Protein AF-A0AA38F6X4-F1 (afdb_monomer)

Secondary structure (DSSP, 8-state):
-GGGTS--TTS--THHHHHHHTSHHHHHHHHTHHHHHHSTT--HHHHHHSS-HHHHHHH-HHHHHHHHHHHHHHHHHHHHHHHHH--TTTT-SEEEEET-TTSHHHHHHHHH-TT-EEEEEE-HHHHTTSPP-TTEEEEES-TTT---SS-SEEE--

Mean predicted aligned error: 4.96 Å

Solvent-accessible surface area (backbone atoms only — not comparable to full-atom values): 8892 Å² total; per-residue (Å²): 120,68,74,51,49,41,63,48,99,84,64,44,28,54,37,35,45,52,50,44,66,67,30,67,71,51,53,54,18,57,75,35,47,65,50,43,74,77,37,90,89,52,49,30,52,32,70,68,66,77,43,56,67,70,60,49,30,73,71,36,66,68,56,29,50,38,47,50,47,19,53,51,31,50,50,54,59,49,47,56,51,44,69,72,75,53,66,88,62,76,85,45,50,27,40,31,28,50,72,32,56,62,30,61,63,54,52,57,50,29,74,76,40,72,79,35,42,31,35,27,28,23,44,47,79,49,39,76,70,32,68,92,49,94,75,49,46,81,45,58,47,48,77,91,80,52,71,88,79,87,50,75,41,76,47,74,132

Organism: Taxus chinensis (NCBI:txid29808)

Radius of gyration: 17.71 Å; Cα contacts (8 Å, |Δi|>4): 223; chains: 1; bounding box: 39×39×45 Å

Sequence (157 aa):
MSRLLAKDENGLSLGSMFLLNTETSHLETLQHLHEAVLEEGVVPFEKAYGQPVFQYFAQNTQMGGIFHSAMSNLSVILMKSVLKNYDGFKDVKVLVDVGGGTGLNCSMIKAVYPHISAINFDMSFVIAKAANMPGIEHHGGSMFESIPTGGDAILLK

pLDDT: mean 91.71, std 5.45, range [55.5, 98.06]

Nearest PDB structures (foldseek):
  6nej-assembly1_A  TM=9.262E-01  e=8.803E-16  Thalictrum flavum subsp. glaucum
  6neh-assembly1_B  TM=9.265E-01  e=2.248E-15  Thalictrum flavum subsp. glaucum
  6i6n-assembly1_B  TM=9.280E-01  e=2.156E-13  Papaver somniferum
  6i6l-assembly1_B  TM=9.287E-01  e=2.443E-13  Papaver somniferum
  6i5z-assembly2_C  TM=9.065E-01  e=1.392E-13  Papaver somniferum

Foldseek 3Di:
DVVQLAQDPVGAHLVLVVCLCPPPLNVQLVVCPVVCVVDPPDRSSCVRVVDDPVVVLVVDVVNVVSVVSNVVSVLVVVLVVCLVPPDVCVPWQEEEEAQCQLCVSVVSSCVSVVNHQYEYEDAPVSLVPHDDDPRYHYYHDDVVVHGDPDGPYYDDD

InterPro domains:
  IPR001077 O-methyltransferase, C-terminal domain [PF00891] (31-157)
  IPR016461 O-methyltransferase-like [PS51683] (1-157)
  IPR016461 O-methyltransferase-like [PTHR11746] (2-157)
  IPR029063 S-adenosyl-L-methionine-dependent methyltransferase superfamily [G3DSA:3.40.50.150] (6-157)
  IPR029063 S-adenosyl-L-methionine-dependent methyltransferase superfamily [SSF53335] (11-156)

Structure (mmCIF, N/CA/C/O backbone):
data_AF-A0AA38F6X4-F1
#
_entry.id   AF-A0AA38F6X4-F1
#
loop_
_atom_site.group_PDB
_atom_site.id
_atom_site.type_symbol
_atom_site.label_atom_id
_atom_site.label_alt_id
_atom_site.label_comp_id
_atom_site.label_asym_id
_atom_site.label_entity_id
_atom_site.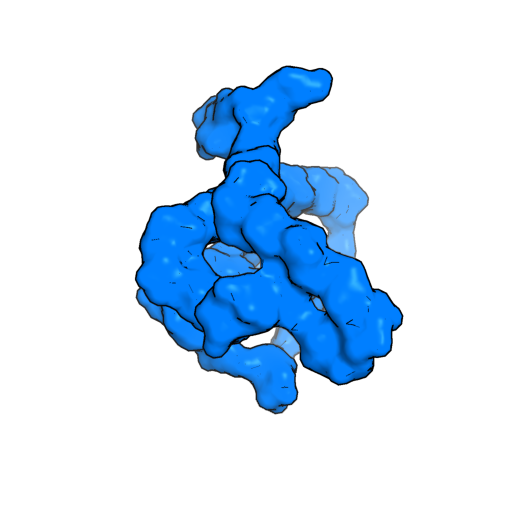label_seq_id
_atom_site.pdbx_PDB_ins_code
_atom_site.Cartn_x
_atom_site.Cartn_y
_atom_site.Cartn_z
_atom_site.occupancy
_atom_site.B_iso_or_equiv
_atom_site.auth_seq_id
_atom_site.auth_comp_id
_atom_site.auth_asym_id
_atom_site.auth_atom_id
_atom_site.pdbx_PDB_model_num
ATOM 1 N N . MET A 1 1 ? -10.675 16.667 -16.414 1.00 55.50 1 MET A N 1
ATOM 2 C CA . MET A 1 1 ? -9.480 15.797 -16.317 1.00 55.50 1 MET A CA 1
ATOM 3 C C . MET A 1 1 ? -8.299 16.485 -15.620 1.00 55.50 1 MET A C 1
ATOM 5 O O . MET A 1 1 ? -7.743 15.880 -14.718 1.00 55.50 1 MET A O 1
ATOM 9 N N . SER A 1 2 ? -7.968 17.751 -15.923 1.00 75.50 2 SER A N 1
ATOM 10 C CA . SER A 1 2 ? -6.823 18.472 -15.315 1.00 75.50 2 SER A CA 1
ATOM 11 C C . SER A 1 2 ? -6.872 18.645 -13.787 1.00 75.50 2 SER A C 1
ATOM 13 O O . SER A 1 2 ? -5.829 18.616 -13.142 1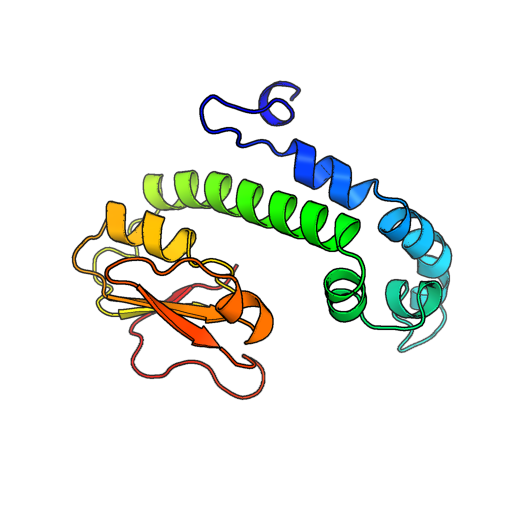.00 75.50 2 SER A O 1
ATOM 15 N N . ARG A 1 3 ? -8.064 18.765 -13.182 1.00 78.94 3 ARG A N 1
ATOM 16 C CA . ARG A 1 3 ? -8.216 18.969 -11.727 1.00 78.94 3 ARG A CA 1
ATOM 17 C C . ARG A 1 3 ? -7.637 17.831 -10.874 1.00 78.94 3 ARG A C 1
ATOM 19 O O . ARG A 1 3 ? -7.172 18.105 -9.781 1.00 78.94 3 ARG A O 1
ATOM 26 N N . LEU A 1 4 ? -7.642 16.589 -11.367 1.00 80.88 4 LEU A N 1
ATOM 27 C CA . LEU A 1 4 ? -7.091 15.435 -10.639 1.00 80.88 4 LEU A CA 1
ATOM 28 C C . LEU A 1 4 ? -5.558 15.355 -10.709 1.00 80.88 4 LEU A C 1
ATOM 30 O O . LEU A 1 4 ? -4.958 14.604 -9.948 1.00 80.88 4 LEU A O 1
ATOM 34 N N . LEU A 1 5 ? -4.935 16.097 -11.630 1.00 85.00 5 LEU A N 1
ATOM 35 C CA . LEU A 1 5 ? -3.480 16.145 -11.803 1.00 85.00 5 LEU A CA 1
ATOM 36 C C . LEU A 1 5 ? -2.841 17.286 -10.997 1.00 85.00 5 LEU A C 1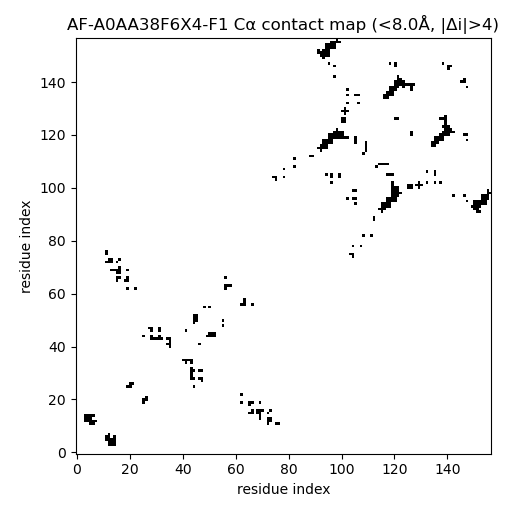
ATOM 38 O O . LEU A 1 5 ? -1.652 17.234 -10.684 1.00 85.00 5 LEU A O 1
ATOM 42 N N . ALA A 1 6 ? -3.622 18.298 -10.615 1.00 88.00 6 ALA A N 1
ATOM 43 C CA . ALA A 1 6 ? -3.194 19.325 -9.675 1.00 88.00 6 ALA A CA 1
ATOM 44 C C . ALA A 1 6 ? -3.326 18.824 -8.229 1.00 88.00 6 ALA A C 1
ATOM 46 O O . ALA A 1 6 ? -4.211 18.027 -7.925 1.00 88.00 6 ALA A O 1
ATOM 47 N N . LYS A 1 7 ? -2.447 19.301 -7.342 1.00 87.31 7 LYS A N 1
ATOM 48 C CA . LYS A 1 7 ? -2.574 19.057 -5.901 1.00 87.31 7 LYS A CA 1
ATOM 49 C C . LYS A 1 7 ? -3.825 19.750 -5.364 1.00 87.31 7 LYS A C 1
ATOM 51 O O . LYS A 1 7 ? -4.051 20.919 -5.673 1.00 87.31 7 LYS A O 1
ATOM 56 N N . ASP A 1 8 ? -4.616 19.030 -4.576 1.00 85.50 8 ASP A N 1
ATOM 57 C CA . ASP A 1 8 ? -5.709 19.614 -3.803 1.00 85.50 8 ASP A CA 1
ATOM 58 C C . ASP A 1 8 ? -5.192 20.339 -2.543 1.00 85.50 8 ASP A C 1
ATOM 60 O O . ASP A 1 8 ? -3.987 20.439 -2.303 1.00 85.50 8 ASP A O 1
ATOM 64 N N . GLU A 1 9 ? -6.115 20.850 -1.730 1.00 83.25 9 GLU A N 1
ATOM 65 C CA . GLU A 1 9 ? -5.834 21.535 -0.457 1.00 83.25 9 GLU A CA 1
ATOM 66 C C . GLU A 1 9 ? -5.090 20.671 0.577 1.00 83.25 9 GLU A C 1
ATOM 68 O O . GLU A 1 9 ? -4.449 21.206 1.476 1.00 83.25 9 GLU A O 1
ATOM 73 N N . ASN A 1 10 ? -5.124 19.345 0.421 1.00 79.44 10 ASN A N 1
ATOM 74 C CA . ASN A 1 10 ? -4.406 18.379 1.251 1.00 79.44 10 ASN A CA 1
ATOM 75 C C . ASN A 1 10 ? -3.125 17.870 0.563 1.00 79.44 10 ASN A C 1
ATOM 77 O O . ASN A 1 10 ? -2.481 16.944 1.054 1.00 79.44 10 ASN A O 1
ATOM 81 N N . GLY A 1 11 ? -2.756 18.441 -0.589 1.00 82.50 11 GLY A N 1
ATOM 82 C CA . GLY A 1 11 ? -1.594 18.036 -1.375 1.00 82.50 11 GLY A CA 1
ATOM 83 C C . GLY A 1 11 ? -1.792 16.769 -2.217 1.00 82.50 11 GLY A C 1
ATOM 84 O O . GLY A 1 11 ? -0.828 16.321 -2.845 1.00 82.50 11 GLY A O 1
ATOM 85 N N . LEU A 1 12 ? -3.002 16.198 -2.264 1.00 84.75 12 LEU A N 1
ATOM 86 C CA . LEU A 1 12 ? -3.305 14.957 -2.983 1.00 84.75 12 LEU A CA 1
ATOM 87 C C . LEU A 1 12 ? -3.458 15.218 -4.478 1.00 84.75 12 LEU A C 1
ATOM 89 O O . LEU A 1 12 ? -4.083 16.191 -4.895 1.00 84.75 12 LEU A O 1
ATOM 93 N N . SER A 1 13 ? -2.901 14.330 -5.296 1.00 87.81 13 SER A N 1
ATOM 94 C CA . SER A 1 13 ? -2.991 14.410 -6.754 1.00 87.81 13 SER A CA 1
ATOM 95 C C . SER A 1 13 ? -2.709 13.053 -7.397 1.00 87.81 13 SER A C 1
ATOM 97 O O . SER A 1 13 ? -1.841 12.316 -6.929 1.00 87.81 13 SER A O 1
ATOM 99 N N . LEU A 1 14 ? -3.376 12.752 -8.516 1.00 86.88 14 LEU A N 1
ATOM 100 C CA . LEU A 1 14 ? -3.020 11.641 -9.409 1.00 86.88 14 LEU A CA 1
ATOM 101 C C . LEU A 1 14 ? -1.801 11.957 -10.294 1.00 86.88 14 LEU A C 1
ATOM 103 O O . LEU A 1 14 ? -1.330 11.097 -11.031 1.00 86.88 14 LEU A O 1
ATOM 107 N N . GLY A 1 15 ? -1.251 13.169 -10.211 1.00 90.06 15 GLY A N 1
ATOM 108 C CA . GLY A 1 15 ? -0.021 13.558 -10.895 1.00 90.06 15 GLY A CA 1
ATOM 109 C C . GLY A 1 15 ? 1.173 12.681 -10.515 1.00 90.06 15 GLY A C 1
ATOM 110 O O . GLY A 1 15 ? 1.988 12.379 -11.377 1.00 90.06 15 GLY A O 1
ATOM 111 N N . SER A 1 16 ? 1.251 12.184 -9.275 1.00 88.56 16 SER A N 1
ATOM 112 C CA . SER A 1 16 ? 2.288 11.217 -8.882 1.00 88.56 16 SER A CA 1
ATOM 113 C C . SER A 1 16 ? 2.145 9.873 -9.604 1.00 88.56 16 SER A C 1
ATOM 115 O O . SER A 1 16 ? 3.155 9.265 -9.941 1.00 88.56 16 SER A O 1
ATOM 117 N N . MET A 1 17 ? 0.917 9.443 -9.920 1.00 90.25 17 MET A N 1
ATOM 118 C CA . MET A 1 17 ? 0.680 8.256 -10.747 1.00 90.25 17 MET A CA 1
ATOM 119 C C . MET A 1 17 ? 1.121 8.486 -12.194 1.00 90.25 17 MET A C 1
ATOM 121 O O . MET A 1 17 ? 1.709 7.598 -12.803 1.00 90.25 17 MET A O 1
ATOM 125 N N . PHE A 1 18 ? 0.874 9.678 -12.742 1.00 90.31 18 PHE A N 1
ATOM 126 C CA . PHE A 1 18 ? 1.396 10.029 -14.062 1.00 90.31 18 PHE A CA 1
ATOM 127 C C . PHE A 1 18 ? 2.927 9.966 -14.070 1.00 90.31 18 PHE A C 1
ATOM 129 O O . PHE A 1 18 ? 3.487 9.250 -14.890 1.00 90.31 18 PHE A O 1
ATOM 136 N N . LEU A 1 19 ? 3.581 10.613 -13.097 1.00 91.12 19 LEU A N 1
ATOM 137 C CA . LEU A 1 19 ? 5.039 10.586 -12.956 1.00 91.12 19 LEU A CA 1
ATOM 138 C C . LEU A 1 19 ? 5.590 9.163 -12.849 1.00 91.12 19 LEU A C 1
ATOM 140 O O . LEU A 1 19 ? 6.566 8.871 -13.521 1.00 91.12 19 LEU A O 1
ATOM 144 N N . LEU A 1 20 ? 4.953 8.287 -12.063 1.00 90.75 20 LEU A N 1
ATOM 145 C CA . LEU A 1 20 ? 5.325 6.873 -11.943 1.00 90.75 20 LEU A CA 1
ATOM 146 C C . LEU A 1 20 ? 5.312 6.164 -13.306 1.00 90.75 20 LEU A C 1
ATOM 148 O O . LEU A 1 20 ? 6.286 5.51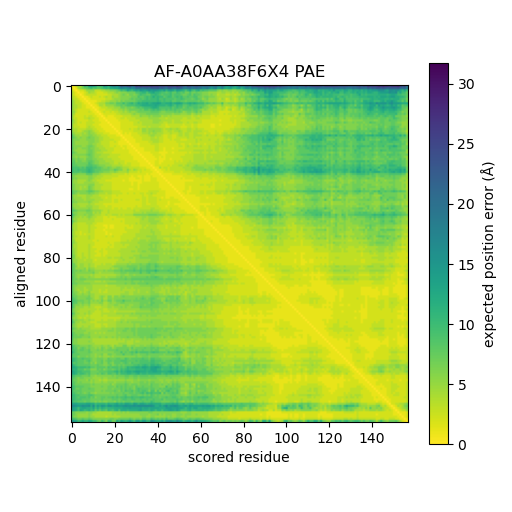9 -13.670 1.00 90.75 20 LEU A O 1
ATOM 152 N N . ASN A 1 21 ? 4.233 6.315 -14.078 1.00 87.88 21 ASN A N 1
ATOM 153 C CA . ASN A 1 21 ? 4.081 5.629 -15.366 1.00 87.88 21 ASN A CA 1
ATOM 154 C C . ASN A 1 21 ? 4.963 6.215 -16.481 1.00 87.88 21 ASN A C 1
ATOM 156 O O . ASN A 1 21 ? 5.214 5.538 -17.474 1.00 87.88 21 ASN A O 1
ATOM 160 N N . THR A 1 22 ? 5.409 7.464 -16.339 1.00 90.56 22 THR A N 1
ATOM 161 C CA . THR A 1 22 ? 6.284 8.138 -17.312 1.00 90.56 22 THR A CA 1
ATOM 162 C C . THR A 1 22 ? 7.740 8.214 -16.868 1.00 90.56 22 THR A C 1
ATOM 164 O O . THR A 1 22 ? 8.540 8.862 -17.538 1.00 90.56 22 THR A O 1
ATOM 167 N N . GLU A 1 23 ? 8.086 7.629 -15.723 1.00 91.38 23 GLU A N 1
ATOM 168 C CA . GLU A 1 23 ? 9.465 7.600 -15.253 1.00 91.38 23 GLU A CA 1
ATOM 169 C C . GLU A 1 23 ? 10.305 6.715 -16.183 1.00 91.38 23 GLU A C 1
ATOM 171 O O . GLU A 1 23 ? 9.809 5.729 -16.737 1.00 91.38 23 GLU A O 1
ATOM 176 N N . THR A 1 24 ? 11.570 7.088 -16.388 1.00 90.19 24 THR A N 1
ATOM 177 C CA . THR A 1 24 ? 12.470 6.441 -17.346 1.00 90.19 24 THR A CA 1
ATOM 178 C C . THR A 1 24 ? 12.522 4.930 -17.150 1.00 90.19 24 THR A C 1
ATOM 180 O O . THR A 1 24 ? 12.457 4.204 -18.137 1.00 90.19 24 THR A O 1
ATOM 183 N N . SER A 1 25 ? 12.522 4.441 -15.908 1.00 87.56 25 SER A N 1
ATOM 184 C CA . SER A 1 25 ? 12.559 3.006 -15.634 1.00 87.56 25 SER A CA 1
ATOM 185 C C . SER A 1 25 ? 11.324 2.236 -16.048 1.00 87.56 25 SER A C 1
ATOM 187 O O . SER A 1 25 ? 11.422 1.106 -16.537 1.00 87.56 25 SER A O 1
ATOM 189 N N . HIS A 1 26 ? 10.159 2.868 -15.974 1.00 85.81 26 HIS A N 1
ATOM 190 C CA . HIS A 1 26 ? 8.945 2.295 -16.534 1.00 85.81 26 HIS A CA 1
ATOM 191 C C . HIS A 1 26 ? 8.975 2.299 -18.064 1.00 85.81 26 HIS A C 1
ATOM 193 O O . HIS A 1 26 ? 8.546 1.325 -18.678 1.00 85.81 26 HIS A O 1
ATOM 199 N N . LEU A 1 27 ? 9.512 3.347 -18.690 1.00 90.00 27 LEU A N 1
ATOM 200 C CA . LEU A 1 27 ? 9.585 3.440 -20.150 1.00 90.00 27 LEU A CA 1
ATOM 201 C C . LEU A 1 27 ? 10.622 2.484 -20.758 1.00 90.00 27 LEU A C 1
ATOM 203 O O . LEU A 1 27 ? 10.337 1.852 -21.773 1.00 90.00 27 LEU A O 1
ATOM 207 N N . GLU A 1 28 ? 11.792 2.330 -20.137 1.00 92.81 28 GLU A N 1
ATOM 208 C CA . GLU A 1 28 ? 12.822 1.367 -20.555 1.00 92.81 28 GLU A CA 1
ATOM 209 C C . GLU A 1 28 ? 12.316 -0.075 -20.421 1.00 92.81 28 GLU A C 1
ATOM 211 O O . GLU A 1 28 ? 12.506 -0.885 -21.325 1.00 92.81 28 GLU A O 1
ATOM 216 N N . THR A 1 29 ? 11.543 -0.370 -19.369 1.00 93.50 29 THR A N 1
ATOM 217 C CA . THR A 1 29 ? 10.875 -1.672 -19.199 1.00 93.50 29 THR A CA 1
ATOM 218 C C . THR A 1 29 ? 9.993 -2.042 -20.400 1.00 93.50 29 THR A C 1
ATOM 220 O O . THR A 1 29 ? 9.940 -3.208 -20.793 1.00 93.50 29 THR A O 1
ATOM 223 N N . LEU A 1 30 ? 9.320 -1.069 -21.029 1.00 92.88 30 LEU A N 1
ATOM 224 C CA . LEU A 1 30 ? 8.452 -1.328 -22.186 1.00 92.88 30 LEU A CA 1
ATOM 225 C C . LEU A 1 30 ? 9.224 -1.799 -23.425 1.00 92.88 30 LEU A C 1
ATOM 227 O O . LEU A 1 30 ? 8.640 -2.472 -24.274 1.00 92.88 30 LEU A O 1
ATOM 231 N N . GLN A 1 31 ? 10.523 -1.504 -23.526 1.00 94.12 31 GLN A N 1
ATOM 232 C CA . GLN A 1 31 ? 11.358 -1.973 -24.637 1.00 94.12 31 GLN A CA 1
ATOM 233 C C . GLN A 1 31 ? 11.507 -3.502 -24.619 1.00 94.12 31 GLN A C 1
ATOM 235 O O . GLN A 1 31 ? 11.562 -4.130 -25.676 1.00 94.12 31 GLN A O 1
ATOM 240 N N . HIS A 1 32 ? 11.453 -4.107 -23.431 1.00 95.12 32 HIS A N 1
ATOM 241 C CA . HIS A 1 32 ? 11.560 -5.552 -23.220 1.00 95.12 32 HIS A CA 1
ATOM 242 C C . HIS A 1 32 ? 10.203 -6.269 -23.174 1.00 95.12 32 HIS A C 1
ATOM 244 O O . HIS A 1 32 ? 10.147 -7.482 -22.988 1.00 95.12 32 HIS A O 1
ATOM 250 N N . LEU A 1 33 ? 9.086 -5.554 -23.367 1.00 95.06 33 LEU A N 1
ATOM 251 C CA . LEU A 1 33 ? 7.751 -6.157 -23.291 1.00 95.06 33 LEU A CA 1
ATOM 252 C C . LEU A 1 33 ? 7.537 -7.244 -24.355 1.00 95.06 33 LEU A C 1
ATOM 254 O O . LEU A 1 33 ? 6.864 -8.236 -24.096 1.00 95.06 33 LEU A O 1
ATOM 258 N N . HIS A 1 34 ? 8.127 -7.070 -25.541 1.00 95.75 34 HIS A N 1
ATOM 259 C CA . HIS A 1 34 ? 8.045 -8.057 -26.616 1.00 95.75 34 HIS A CA 1
ATOM 260 C C . HIS A 1 34 ? 8.725 -9.386 -26.247 1.00 95.75 34 HIS A C 1
ATOM 262 O O . HIS A 1 34 ? 8.247 -10.442 -26.647 1.00 95.75 34 HIS A O 1
ATOM 268 N N . GLU A 1 35 ? 9.791 -9.354 -25.443 1.00 96.19 35 GLU A N 1
ATOM 269 C CA . GLU A 1 35 ? 10.518 -10.555 -25.014 1.00 96.19 35 GLU A CA 1
ATOM 270 C C . GLU A 1 35 ? 9.669 -11.404 -24.067 1.00 96.19 35 GLU A C 1
ATOM 272 O O . GLU A 1 35 ? 9.626 -12.617 -24.221 1.00 96.19 35 GLU A O 1
ATOM 277 N N . ALA A 1 36 ? 8.895 -10.780 -23.173 1.00 95.75 36 ALA A N 1
ATOM 278 C CA . ALA A 1 36 ? 7.961 -11.496 -22.296 1.00 95.75 36 ALA A CA 1
ATOM 279 C C . ALA A 1 36 ? 6.827 -12.220 -23.043 1.00 95.75 36 ALA A C 1
ATOM 281 O O . ALA A 1 36 ? 6.185 -13.104 -22.481 1.00 95.75 36 ALA A O 1
ATOM 282 N N . VAL A 1 37 ? 6.562 -11.850 -24.301 1.00 96.06 37 VAL A N 1
ATOM 283 C CA . VAL A 1 37 ? 5.612 -12.566 -25.169 1.00 96.06 37 VAL A CA 1
ATOM 284 C C . VAL A 1 37 ? 6.278 -13.759 -25.858 1.00 96.06 37 VAL A C 1
ATOM 286 O O . VAL A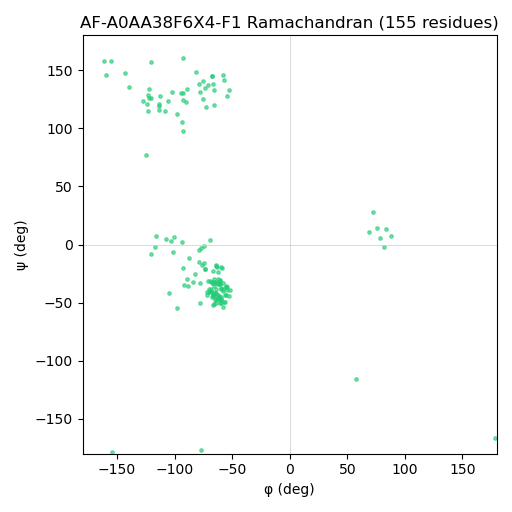 1 37 ? 5.614 -14.757 -26.132 1.00 96.06 37 VAL A O 1
ATOM 289 N N . LEU A 1 38 ? 7.571 -13.649 -26.170 1.00 97.06 38 LEU A N 1
ATOM 290 C CA . LEU A 1 38 ? 8.320 -14.644 -26.940 1.00 97.06 38 LEU A CA 1
ATOM 291 C C . LEU A 1 38 ? 8.965 -15.721 -26.060 1.00 97.06 38 LEU A C 1
ATOM 293 O O . LEU A 1 38 ? 9.139 -16.851 -26.514 1.00 97.06 38 LEU A O 1
ATOM 297 N N . GLU A 1 39 ? 9.322 -15.378 -24.825 1.00 96.62 39 GLU A N 1
ATOM 298 C CA . GLU A 1 39 ? 10.114 -16.206 -23.919 1.00 96.62 39 GLU A CA 1
ATOM 299 C C . GLU A 1 39 ? 9.406 -16.357 -22.564 1.00 96.62 39 GLU A C 1
ATOM 301 O O . GLU A 1 39 ? 9.088 -15.379 -21.885 1.00 96.62 39 GLU A O 1
ATOM 306 N N . GLU A 1 40 ? 9.166 -17.604 -22.149 1.00 94.62 40 GLU A N 1
ATOM 307 C CA . GLU A 1 40 ? 8.549 -17.902 -20.855 1.00 94.62 40 GLU A CA 1
ATOM 308 C C . GLU A 1 40 ? 9.471 -17.495 -19.695 1.00 94.62 40 GLU A C 1
ATOM 310 O O . GLU A 1 40 ? 10.680 -17.722 -19.721 1.00 94.62 40 GLU A O 1
ATOM 315 N N . GLY A 1 41 ? 8.888 -16.898 -18.652 1.00 93.06 41 GLY A N 1
ATOM 316 C CA . GLY A 1 41 ? 9.612 -16.498 -17.442 1.00 93.06 41 GLY A CA 1
ATOM 317 C C . GLY A 1 41 ? 10.357 -15.164 -17.543 1.00 93.06 41 GLY A C 1
ATOM 318 O O . GLY A 1 41 ? 10.919 -14.719 -16.544 1.00 93.06 41 GLY A O 1
ATOM 319 N N . VAL A 1 42 ? 10.341 -14.486 -18.697 1.00 95.56 42 VAL A N 1
ATOM 320 C CA . VAL A 1 42 ? 10.915 -13.140 -18.817 1.00 95.56 42 VAL A CA 1
ATOM 321 C C . VAL A 1 42 ? 10.022 -12.118 -18.116 1.00 95.56 42 VAL A C 1
ATOM 323 O O . VAL A 1 42 ? 8.882 -11.875 -18.511 1.00 95.56 42 VAL A O 1
ATOM 326 N N . VAL A 1 43 ? 10.576 -11.462 -17.096 1.00 96.19 43 VAL A N 1
ATOM 327 C CA . VAL A 1 43 ? 9.984 -10.281 -16.458 1.00 96.19 43 VAL A CA 1
ATOM 328 C C . VAL A 1 43 ? 10.655 -9.036 -17.052 1.00 96.19 43 VAL A C 1
ATOM 330 O O . VAL A 1 43 ? 11.837 -8.815 -16.786 1.00 96.19 43 VAL A O 1
ATOM 333 N N . PRO A 1 44 ? 9.948 -8.192 -17.834 1.00 96.06 44 PRO A N 1
ATOM 334 C CA . PRO A 1 44 ? 10.567 -7.077 -18.560 1.00 96.06 44 PRO A CA 1
ATOM 335 C C . PRO A 1 44 ? 11.385 -6.124 -17.684 1.00 96.06 44 PRO A C 1
ATOM 337 O O . PRO A 1 44 ? 12.461 -5.686 -18.083 1.00 96.06 44 PRO A O 1
ATOM 340 N N . PHE A 1 45 ? 10.909 -5.836 -16.469 1.00 95.50 45 PHE A N 1
ATOM 341 C CA . PHE A 1 45 ? 11.621 -4.954 -15.542 1.00 95.50 45 PHE A CA 1
ATOM 342 C C . PHE A 1 45 ? 12.946 -5.578 -15.084 1.00 95.50 45 PHE A C 1
ATOM 344 O O . PHE A 1 45 ? 13.981 -4.917 -15.062 1.00 95.50 45 PHE A O 1
ATOM 351 N N . GLU A 1 46 ? 12.930 -6.872 -14.754 1.00 96.25 46 GLU A N 1
ATOM 352 C CA . GLU A 1 46 ? 14.132 -7.603 -14.343 1.00 96.25 46 GLU A CA 1
ATOM 353 C C . GLU A 1 46 ? 15.114 -7.752 -15.503 1.00 96.25 46 GLU A C 1
ATOM 355 O O . GLU A 1 46 ? 16.321 -7.694 -15.291 1.00 96.25 46 GLU A O 1
ATOM 360 N N . LYS A 1 47 ? 14.616 -7.866 -16.740 1.00 94.81 47 LYS A N 1
ATOM 361 C CA . LYS A 1 47 ? 15.462 -7.880 -17.936 1.00 94.81 47 LYS A CA 1
ATOM 362 C C . LYS A 1 47 ? 16.184 -6.546 -18.141 1.00 94.81 47 LYS A C 1
ATOM 364 O O . LYS A 1 47 ? 17.372 -6.553 -18.448 1.00 94.81 47 LYS A O 1
ATOM 369 N N . ALA A 1 48 ? 15.488 -5.428 -17.927 1.00 95.25 48 ALA A N 1
ATOM 370 C CA . ALA A 1 48 ? 16.049 -4.085 -18.059 1.00 95.25 48 ALA A CA 1
ATOM 371 C C . ALA A 1 48 ? 17.062 -3.747 -16.948 1.00 95.25 48 ALA A C 1
ATOM 373 O O . ALA A 1 48 ? 18.104 -3.150 -17.214 1.00 95.25 48 ALA A O 1
ATOM 374 N N . TYR A 1 49 ? 16.767 -4.134 -15.701 1.00 94.25 49 TYR A N 1
ATOM 375 C CA . TYR A 1 49 ? 17.489 -3.649 -14.515 1.00 94.25 49 TYR A CA 1
ATOM 376 C C . TYR A 1 49 ? 18.247 -4.716 -13.723 1.00 94.25 49 TYR A C 1
ATOM 378 O O . TYR A 1 49 ? 18.907 -4.388 -12.736 1.00 94.25 49 TYR A O 1
ATOM 386 N N . GLY A 1 50 ? 18.166 -5.984 -14.126 1.00 94.81 50 GLY A N 1
ATOM 387 C CA . GLY A 1 50 ? 18.880 -7.102 -13.506 1.00 94.81 50 GLY A CA 1
ATOM 388 C C . GLY A 1 50 ? 18.406 -7.472 -12.098 1.00 94.81 50 GLY A C 1
ATOM 389 O O . GLY A 1 50 ? 19.090 -8.232 -11.415 1.00 94.81 50 GLY A O 1
ATOM 390 N N . GLN A 1 51 ? 17.281 -6.923 -11.632 1.00 94.50 51 GLN A N 1
ATOM 391 C CA . GLN A 1 51 ? 16.732 -7.184 -10.300 1.00 94.50 51 GLN A CA 1
ATOM 392 C C . GLN A 1 51 ? 15.212 -6.946 -10.238 1.00 94.50 51 GLN A C 1
ATOM 394 O O . GLN A 1 51 ? 14.690 -6.166 -11.042 1.00 94.50 51 GLN A O 1
ATOM 399 N N . PRO A 1 52 ? 14.502 -7.545 -9.261 1.00 92.38 52 PRO A N 1
ATOM 400 C CA . PRO A 1 52 ? 13.074 -7.322 -9.049 1.00 92.38 52 PRO A CA 1
ATOM 401 C C . PRO A 1 52 ? 12.717 -5.853 -8.796 1.00 92.38 52 PRO A C 1
ATOM 403 O O . PRO A 1 52 ? 13.438 -5.115 -8.117 1.00 92.38 52 PRO A O 1
ATOM 406 N N . VAL A 1 53 ? 11.539 -5.443 -9.269 1.00 90.62 53 VAL A N 1
ATOM 407 C CA . VAL A 1 53 ? 11.072 -4.045 -9.230 1.00 90.62 53 VAL A CA 1
ATOM 408 C C . VAL A 1 53 ? 11.077 -3.424 -7.828 1.00 90.62 53 VAL A C 1
ATOM 410 O O . VAL A 1 53 ? 11.566 -2.312 -7.634 1.00 90.62 53 VAL A O 1
ATOM 413 N N . PHE A 1 54 ? 10.617 -4.151 -6.808 1.00 84.88 54 PHE A N 1
ATOM 414 C CA . PHE A 1 54 ? 10.591 -3.632 -5.437 1.00 84.88 54 PHE A CA 1
ATOM 415 C C . PHE A 1 54 ? 11.989 -3.505 -4.823 1.00 84.88 54 PHE A C 1
ATOM 417 O O . PHE A 1 54 ? 12.230 -2.589 -4.034 1.00 84.88 54 PHE A O 1
ATOM 424 N N . GLN A 1 55 ? 12.926 -4.373 -5.213 1.00 88.62 55 GLN A N 1
ATOM 425 C CA . GLN A 1 55 ? 14.324 -4.256 -4.806 1.00 88.62 55 GLN A CA 1
ATOM 426 C C . GLN A 1 55 ? 14.970 -3.022 -5.448 1.00 88.62 55 GLN A C 1
ATOM 428 O O . GLN A 1 55 ? 15.664 -2.269 -4.762 1.00 88.62 55 GLN A O 1
ATOM 433 N N . TYR A 1 56 ? 14.674 -2.760 -6.724 1.00 90.19 56 TYR A N 1
ATOM 434 C CA . TYR A 1 56 ? 15.098 -1.539 -7.408 1.00 90.19 56 TYR A CA 1
ATOM 435 C C . TYR A 1 56 ? 14.547 -0.279 -6.721 1.00 90.19 56 TYR A C 1
ATOM 437 O O . TYR A 1 56 ? 15.310 0.635 -6.410 1.00 90.19 56 TYR A O 1
ATOM 445 N N . PHE A 1 57 ? 13.248 -0.237 -6.398 1.00 88.75 57 PHE A N 1
ATOM 446 C CA . PHE A 1 57 ? 12.639 0.895 -5.681 1.00 88.75 57 PHE A CA 1
ATOM 447 C C . PHE A 1 57 ? 13.243 1.125 -4.292 1.00 88.75 57 PHE A C 1
ATOM 449 O O . PHE A 1 57 ? 13.347 2.268 -3.849 1.00 88.75 57 PHE A O 1
ATOM 456 N N . ALA A 1 58 ? 13.648 0.060 -3.597 1.00 83.69 58 ALA A N 1
ATOM 457 C CA . ALA A 1 58 ? 14.294 0.172 -2.294 1.00 83.69 58 ALA A CA 1
ATOM 458 C C . ALA A 1 58 ? 15.704 0.790 -2.380 1.00 83.69 58 ALA A C 1
ATOM 460 O O . ALA A 1 58 ? 16.120 1.473 -1.442 1.00 83.69 58 ALA A O 1
ATOM 461 N N . GLN A 1 59 ? 16.422 0.572 -3.488 1.00 88.69 59 GLN A N 1
ATOM 462 C CA . GLN A 1 59 ? 17.777 1.089 -3.722 1.00 88.69 59 GLN A CA 1
ATOM 463 C C . GLN A 1 59 ? 17.784 2.482 -4.372 1.00 88.69 59 GLN A C 1
ATOM 465 O O . GLN A 1 59 ? 18.641 3.307 -4.055 1.00 88.69 59 GLN A O 1
ATOM 470 N N . ASN A 1 60 ? 16.832 2.766 -5.266 1.00 88.06 60 ASN A N 1
ATOM 471 C CA . ASN A 1 60 ? 16.704 4.050 -5.950 1.00 88.06 60 ASN A CA 1
ATOM 472 C C . ASN A 1 60 ? 15.750 4.973 -5.174 1.00 88.06 60 ASN A C 1
ATOM 474 O O . ASN A 1 60 ? 14.529 4.895 -5.314 1.00 88.06 60 ASN A O 1
ATOM 478 N N . THR A 1 61 ? 16.307 5.875 -4.362 1.00 85.69 61 THR A N 1
ATOM 479 C CA . THR A 1 61 ? 15.534 6.768 -3.479 1.00 85.69 61 THR A CA 1
ATOM 480 C C . THR A 1 61 ? 14.577 7.695 -4.229 1.00 85.69 61 THR A C 1
ATOM 482 O O . THR A 1 61 ? 13.486 7.970 -3.726 1.00 85.69 61 THR A O 1
ATOM 485 N N . GLN A 1 62 ? 14.945 8.152 -5.430 1.00 89.56 62 GLN A N 1
ATOM 486 C CA . GLN A 1 62 ? 14.076 8.976 -6.269 1.00 89.56 62 GLN A CA 1
ATOM 487 C C . GLN A 1 62 ? 12.868 8.166 -6.744 1.00 89.56 62 GLN A C 1
ATOM 489 O O . GLN A 1 62 ? 11.727 8.586 -6.542 1.00 89.56 62 GLN A O 1
ATOM 494 N N . MET A 1 63 ? 13.115 6.988 -7.322 1.00 88.44 63 MET A N 1
ATOM 495 C CA . MET A 1 63 ? 12.051 6.137 -7.845 1.00 88.44 63 MET A CA 1
ATOM 496 C C . MET A 1 63 ? 11.141 5.615 -6.731 1.00 88.44 63 MET A C 1
ATOM 498 O O . MET A 1 63 ? 9.916 5.703 -6.830 1.00 88.44 63 MET A O 1
ATOM 502 N N . GLY A 1 64 ? 11.730 5.158 -5.623 1.00 86.88 64 GLY A N 1
ATOM 503 C CA . GLY A 1 64 ? 10.993 4.740 -4.435 1.00 86.88 64 GLY A CA 1
ATOM 504 C C . GLY A 1 64 ? 10.115 5.861 -3.869 1.00 86.88 64 GLY A C 1
ATOM 505 O O . GLY A 1 64 ? 8.978 5.609 -3.472 1.00 86.88 64 GLY A O 1
ATOM 506 N N . GLY A 1 65 ? 10.590 7.112 -3.896 1.00 87.44 65 GLY A N 1
ATOM 507 C CA . GLY A 1 65 ? 9.809 8.285 -3.495 1.00 87.44 65 GLY A CA 1
ATOM 508 C C . GLY A 1 65 ? 8.618 8.579 -4.417 1.00 87.44 65 GLY A C 1
ATOM 509 O O . GLY A 1 65 ? 7.519 8.871 -3.928 1.00 87.44 65 GLY A O 1
ATOM 510 N N . ILE A 1 66 ? 8.804 8.468 -5.738 1.00 89.94 66 ILE A N 1
ATOM 511 C CA . ILE A 1 66 ? 7.727 8.625 -6.733 1.00 89.94 66 ILE A CA 1
ATOM 512 C C . ILE A 1 66 ? 6.680 7.525 -6.553 1.00 89.94 66 ILE A C 1
ATOM 514 O O . ILE A 1 66 ? 5.495 7.835 -6.417 1.00 89.94 66 ILE A O 1
ATOM 518 N N . PHE A 1 67 ? 7.115 6.264 -6.482 1.00 88.88 67 PHE A N 1
ATOM 519 C CA . PHE A 1 67 ? 6.241 5.114 -6.261 1.00 88.88 67 PHE A CA 1
ATOM 520 C C . PHE A 1 67 ? 5.422 5.274 -4.976 1.00 88.88 67 PHE A C 1
ATOM 522 O O . PHE A 1 67 ? 4.194 5.176 -4.998 1.00 88.88 67 PHE A O 1
ATOM 529 N N . HIS A 1 68 ? 6.082 5.615 -3.866 1.00 85.25 68 HIS A N 1
ATOM 530 C CA . HIS A 1 68 ? 5.415 5.816 -2.584 1.00 85.25 68 HIS A CA 1
ATOM 531 C C . HIS A 1 68 ? 4.360 6.930 -2.650 1.00 85.25 68 HIS A C 1
ATOM 533 O O . HIS A 1 68 ? 3.230 6.756 -2.193 1.00 85.25 68 HIS A O 1
ATOM 539 N N . SER A 1 69 ? 4.700 8.059 -3.277 1.00 87.88 69 SER A N 1
ATOM 540 C CA . SER A 1 69 ? 3.779 9.189 -3.449 1.00 87.88 69 SER A CA 1
ATOM 541 C C . SER A 1 69 ? 2.599 8.849 -4.365 1.00 87.88 69 SER A C 1
ATOM 543 O O . SER A 1 69 ? 1.487 9.335 -4.155 1.00 87.88 69 SER A O 1
ATOM 545 N N . ALA A 1 70 ? 2.820 8.032 -5.397 1.00 89.62 70 ALA A N 1
ATOM 546 C CA . ALA A 1 70 ? 1.771 7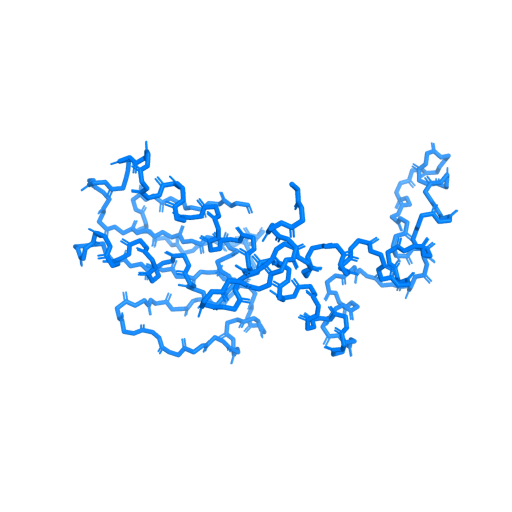.560 -6.298 1.00 89.62 70 ALA A CA 1
ATOM 547 C C . ALA A 1 70 ? 0.774 6.661 -5.563 1.00 89.62 70 ALA A C 1
ATOM 549 O O . ALA A 1 70 ? -0.433 6.913 -5.606 1.00 89.62 70 ALA A O 1
ATOM 550 N N . MET A 1 71 ? 1.281 5.657 -4.846 1.00 88.19 71 MET A N 1
ATOM 551 C CA . MET A 1 71 ? 0.444 4.703 -4.122 1.00 88.19 71 MET A CA 1
ATOM 552 C C . MET A 1 71 ? -0.306 5.368 -2.968 1.00 88.19 71 MET A C 1
ATOM 554 O O . MET A 1 71 ? -1.511 5.167 -2.838 1.00 88.19 71 MET A O 1
ATOM 558 N N . SER A 1 72 ? 0.361 6.222 -2.185 1.00 87.31 72 SER A N 1
ATOM 559 C CA . SER A 1 72 ? -0.263 6.939 -1.067 1.00 87.31 72 SER A CA 1
ATOM 560 C C . SER A 1 72 ? -1.408 7.844 -1.535 1.00 87.31 72 SER A C 1
ATOM 562 O O . SER A 1 72 ? -2.537 7.719 -1.053 1.00 87.31 72 SER A O 1
ATOM 564 N N . ASN A 1 73 ? -1.170 8.687 -2.548 1.00 89.25 73 ASN A N 1
ATOM 565 C CA . ASN A 1 73 ? -2.204 9.587 -3.064 1.00 89.25 73 ASN A CA 1
ATOM 566 C C . ASN A 1 73 ? -3.407 8.822 -3.624 1.00 89.25 73 ASN A C 1
ATOM 568 O O . ASN A 1 73 ? -4.552 9.183 -3.340 1.00 89.25 73 ASN A O 1
ATOM 572 N N . LEU A 1 74 ? -3.158 7.763 -4.403 1.00 88.81 74 LEU A N 1
ATOM 573 C CA . LEU A 1 74 ? -4.231 6.940 -4.950 1.00 88.81 74 LEU A CA 1
ATOM 574 C C . LEU A 1 74 ? -5.042 6.275 -3.829 1.00 88.81 74 LEU A C 1
ATOM 576 O O . LEU A 1 74 ? -6.271 6.304 -3.876 1.00 88.81 74 LEU A O 1
ATOM 580 N N . SER A 1 75 ? -4.375 5.708 -2.820 1.00 89.50 75 SER A N 1
ATOM 581 C CA . SER A 1 75 ? -5.035 5.069 -1.678 1.00 89.50 75 SER A CA 1
ATOM 582 C C . SER A 1 75 ? -5.933 6.040 -0.923 1.00 89.50 75 SER A C 1
ATOM 584 O O . SER A 1 75 ? -7.100 5.726 -0.713 1.00 89.50 75 SER A O 1
ATOM 586 N N . VAL A 1 76 ? -5.464 7.252 -0.609 1.00 90.44 76 VAL A N 1
ATOM 587 C CA . VAL A 1 76 ? -6.291 8.247 0.096 1.00 90.44 76 VAL A CA 1
ATOM 588 C C . VAL A 1 76 ? -7.518 8.648 -0.730 1.00 90.44 76 VAL A C 1
ATOM 590 O O . VAL A 1 76 ? -8.624 8.732 -0.193 1.00 90.44 76 VAL A O 1
ATOM 593 N N . ILE A 1 77 ? -7.357 8.876 -2.038 1.00 89.19 77 ILE A N 1
ATOM 594 C CA . ILE A 1 77 ? -8.476 9.235 -2.925 1.00 89.19 77 ILE A CA 1
ATOM 595 C C . ILE A 1 77 ? -9.520 8.110 -2.964 1.00 89.19 77 ILE A C 1
ATOM 597 O O 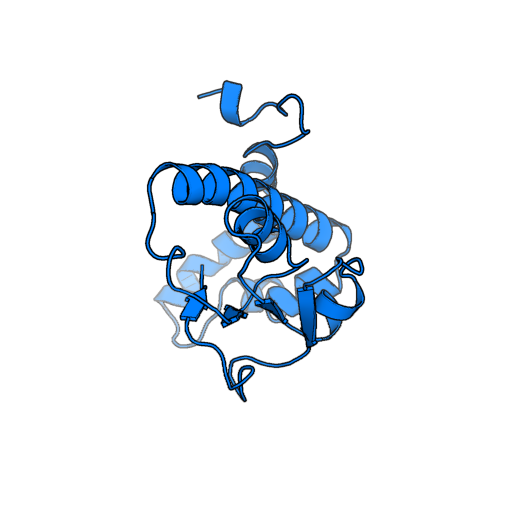. ILE A 1 77 ? -10.716 8.375 -2.818 1.00 89.19 77 ILE A O 1
ATOM 601 N N . LEU A 1 78 ? -9.080 6.860 -3.126 1.00 90.75 78 LEU A N 1
ATOM 602 C CA . LEU A 1 78 ? -9.978 5.707 -3.175 1.00 90.75 78 LEU A CA 1
ATOM 603 C C . LEU A 1 78 ? -10.645 5.456 -1.822 1.00 90.75 78 LEU A C 1
ATOM 605 O O . LEU A 1 78 ? -11.863 5.302 -1.776 1.00 90.75 78 LEU A O 1
ATOM 609 N N . MET A 1 79 ? -9.895 5.502 -0.720 1.00 94.38 79 MET A N 1
ATOM 610 C CA . MET A 1 79 ? -10.436 5.266 0.619 1.00 94.38 79 MET A CA 1
ATOM 611 C C . MET A 1 79 ? -11.452 6.321 1.044 1.00 94.38 79 MET A C 1
ATOM 613 O O . MET A 1 79 ? -12.440 5.971 1.686 1.00 94.38 79 MET A O 1
ATOM 617 N N . LYS A 1 80 ? -11.299 7.587 0.626 1.00 92.75 80 LYS A N 1
ATOM 618 C CA . LYS A 1 80 ? -12.352 8.604 0.809 1.00 92.75 80 LYS A CA 1
ATOM 619 C C . LYS A 1 80 ? -13.665 8.188 0.137 1.00 92.75 80 LYS A C 1
ATOM 621 O O . LYS A 1 80 ? -14.736 8.401 0.699 1.00 92.75 80 LYS A O 1
ATOM 626 N N . SER A 1 81 ? -13.594 7.594 -1.055 1.00 93.19 81 SER A N 1
ATOM 627 C CA . SER A 1 81 ? -14.777 7.097 -1.766 1.00 93.19 81 SER A CA 1
ATOM 628 C C . SER A 1 81 ? -15.354 5.841 -1.112 1.00 93.19 81 SER A C 1
ATOM 630 O O . SER A 1 81 ? -16.568 5.759 -0.929 1.00 93.19 81 SER A O 1
ATOM 632 N N . VAL A 1 82 ? -14.502 4.893 -0.709 1.00 95.62 82 VAL A N 1
ATOM 633 C CA . VAL A 1 82 ? -14.920 3.670 -0.006 1.00 95.62 82 VAL A CA 1
ATOM 634 C C . VAL A 1 82 ? -15.655 4.037 1.279 1.00 95.62 82 VAL A C 1
ATOM 636 O O . VAL A 1 82 ? -16.811 3.676 1.431 1.00 95.62 82 VAL A O 1
ATOM 639 N N . LEU A 1 83 ? -15.060 4.848 2.154 1.00 96.38 83 LEU A N 1
ATOM 640 C CA . LEU A 1 83 ? -15.676 5.229 3.432 1.00 96.38 83 LEU A CA 1
ATOM 641 C C . LEU A 1 83 ? -16.985 6.012 3.280 1.00 96.38 83 LEU A C 1
ATOM 643 O O . LEU A 1 83 ? -17.807 6.015 4.191 1.00 96.38 83 LEU A O 1
ATOM 647 N N . LYS A 1 84 ? -17.192 6.671 2.135 1.00 96.25 84 LYS A N 1
ATOM 648 C CA . LYS A 1 84 ? -18.443 7.367 1.830 1.00 96.25 84 LYS A CA 1
ATOM 649 C C . LYS A 1 84 ? -19.563 6.418 1.389 1.00 96.25 84 LYS A C 1
ATOM 651 O O . LYS A 1 84 ? -20.726 6.727 1.626 1.00 96.25 84 LYS A O 1
ATOM 656 N N . ASN A 1 85 ? -19.230 5.325 0.703 1.00 96.88 85 ASN A N 1
ATOM 657 C CA . ASN A 1 85 ? -20.207 4.503 -0.023 1.00 96.88 85 ASN A CA 1
ATOM 658 C C . ASN A 1 85 ? -20.270 3.039 0.441 1.00 96.88 85 ASN A C 1
ATOM 660 O O . ASN A 1 85 ? -21.142 2.306 -0.013 1.00 96.88 85 ASN A O 1
ATOM 664 N N . TYR A 1 86 ? -19.357 2.608 1.308 1.00 95.38 86 TYR A N 1
ATOM 665 C CA . TYR A 1 86 ? -19.253 1.243 1.805 1.00 95.38 86 TYR A CA 1
ATOM 666 C C . TYR A 1 86 ? -19.326 1.222 3.328 1.00 95.38 86 TYR A C 1
ATOM 668 O O . TYR A 1 86 ? -18.579 1.918 4.021 1.00 95.38 86 TYR A O 1
ATOM 676 N N . ASP A 1 87 ? -20.218 0.388 3.845 1.00 95.69 87 ASP A N 1
ATOM 677 C CA . ASP A 1 87 ? -20.513 0.278 5.265 1.00 95.69 87 ASP A CA 1
ATOM 678 C C . ASP A 1 87 ? -20.165 -1.086 5.870 1.00 95.69 87 ASP A C 1
ATOM 680 O O . ASP A 1 87 ? -20.415 -1.310 7.052 1.00 95.69 87 ASP A O 1
ATOM 684 N N . GLY A 1 88 ? -19.507 -1.970 5.116 1.00 96.06 88 GLY A N 1
ATOM 685 C CA . GLY A 1 88 ? -19.108 -3.291 5.611 1.00 96.06 88 GLY A CA 1
ATOM 686 C C . GLY A 1 88 ? -18.000 -3.278 6.672 1.00 96.06 88 GLY A C 1
ATOM 687 O O . GLY A 1 88 ? -17.572 -4.339 7.108 1.00 96.06 88 GLY A O 1
ATOM 688 N N . PHE A 1 89 ? -17.543 -2.101 7.113 1.00 96.88 89 PHE A N 1
ATOM 689 C CA . PHE A 1 89 ? -16.685 -1.958 8.294 1.00 96.88 89 PHE A CA 1
ATOM 690 C C . PHE A 1 89 ? -17.475 -1.823 9.607 1.00 96.88 89 PHE A C 1
ATOM 692 O O . PHE A 1 89 ? -16.873 -1.916 10.669 1.00 96.88 89 PHE A O 1
ATOM 699 N N . LYS A 1 90 ? -18.801 -1.608 9.564 1.00 96.62 90 LYS A N 1
ATOM 700 C CA . LYS A 1 90 ? -19.627 -1.284 10.746 1.00 96.62 90 LYS A CA 1
ATOM 701 C C . LYS A 1 90 ? -19.539 -2.295 11.891 1.00 96.62 90 LYS A C 1
ATOM 703 O O . LYS A 1 90 ? -19.608 -1.878 13.040 1.00 96.62 90 LYS A O 1
ATOM 708 N N . ASP A 1 91 ? -19.421 -3.580 11.565 1.00 96.44 91 ASP A N 1
ATOM 709 C CA . ASP A 1 91 ? -19.434 -4.677 12.542 1.00 96.44 91 ASP A CA 1
ATOM 710 C C . ASP A 1 91 ? -18.045 -5.314 12.743 1.00 96.44 91 ASP A C 1
ATOM 712 O O . ASP A 1 91 ? -17.904 -6.300 13.470 1.00 96.44 91 ASP A O 1
ATOM 716 N N . VAL A 1 92 ? -17.009 -4.758 12.105 1.00 97.44 92 VAL A N 1
ATOM 717 C CA . VAL A 1 92 ? -15.625 -5.224 12.251 1.00 97.44 92 VAL A CA 1
ATOM 718 C C . VAL A 1 92 ? -15.105 -4.793 13.620 1.00 97.44 92 VAL A C 1
ATOM 720 O O . VAL A 1 92 ? -15.279 -3.643 14.012 1.00 97.44 92 VAL A O 1
ATOM 723 N N . LYS A 1 93 ? -14.433 -5.683 14.358 1.00 96.62 93 LYS A N 1
ATOM 724 C CA . LYS A 1 93 ? -13.762 -5.307 15.616 1.00 96.62 93 LYS A CA 1
ATOM 725 C C . LYS A 1 93 ? -12.260 -5.229 15.422 1.00 96.62 93 LYS A C 1
ATOM 727 O O . LYS A 1 93 ? -11.645 -4.287 15.911 1.00 96.62 93 LYS A O 1
ATOM 732 N N . VAL A 1 94 ? -11.683 -6.176 14.687 1.00 97.12 94 VAL A N 1
ATOM 733 C CA . VAL A 1 94 ? -10.257 -6.213 14.354 1.00 97.12 94 VAL A CA 1
ATOM 734 C C . VAL A 1 94 ? -10.076 -6.253 12.838 1.00 97.12 94 VAL A C 1
ATOM 736 O O . VAL A 1 94 ? -10.448 -7.225 12.182 1.00 97.12 94 VAL A O 1
ATOM 739 N N . LEU A 1 95 ? -9.492 -5.194 12.281 1.00 97.56 95 LEU A N 1
ATOM 740 C CA . LEU A 1 95 ? -9.159 -5.090 10.861 1.00 97.56 95 LEU A CA 1
ATOM 741 C C . LEU A 1 95 ? -7.662 -5.329 10.647 1.00 97.56 95 LEU A C 1
ATOM 743 O O . LEU A 1 95 ? -6.849 -4.672 11.293 1.00 97.56 95 LEU A O 1
ATOM 747 N N . VAL A 1 96 ? -7.305 -6.192 9.697 1.00 98.06 96 VAL A N 1
ATOM 748 C CA . VAL A 1 96 ? -5.922 -6.367 9.225 1.00 98.06 96 VAL A CA 1
ATOM 749 C C . VAL A 1 96 ? -5.794 -5.778 7.820 1.00 98.06 96 VAL A C 1
ATOM 751 O O . VAL A 1 96 ? -6.417 -6.274 6.888 1.00 98.06 96 VAL A O 1
ATOM 754 N N . ASP A 1 97 ? -4.996 -4.727 7.658 1.00 96.94 97 ASP A N 1
ATOM 755 C CA . ASP A 1 97 ? -4.654 -4.142 6.355 1.00 96.94 97 ASP A CA 1
ATOM 756 C C . ASP A 1 97 ? -3.342 -4.752 5.852 1.00 96.94 97 ASP A C 1
ATOM 758 O O . ASP A 1 97 ? -2.271 -4.469 6.394 1.00 96.94 97 ASP A O 1
ATOM 762 N N . VAL A 1 98 ? -3.434 -5.645 4.864 1.00 96.56 98 VAL A N 1
ATOM 763 C CA . VAL A 1 98 ? -2.294 -6.376 4.293 1.00 96.56 98 VAL A CA 1
ATOM 764 C C . VAL A 1 98 ? -1.753 -5.603 3.095 1.00 96.56 98 VAL A C 1
ATOM 766 O O . VAL A 1 98 ? -2.484 -5.318 2.151 1.00 96.56 98 VAL A O 1
ATOM 769 N N . GLY A 1 99 ? -0.459 -5.281 3.119 1.00 92.25 99 GLY A N 1
ATOM 770 C CA . GLY A 1 99 ? 0.122 -4.319 2.179 1.00 92.25 99 GLY A CA 1
ATOM 771 C C . GLY A 1 99 ? -0.299 -2.878 2.495 1.00 92.25 99 GLY A C 1
ATOM 772 O O . GLY A 1 99 ? -0.410 -2.046 1.592 1.00 92.25 99 GLY A O 1
ATOM 773 N N . GLY A 1 100 ? -0.587 -2.582 3.769 1.00 92.69 100 GLY A N 1
ATOM 774 C CA . GLY A 1 100 ? -1.141 -1.297 4.211 1.00 92.69 100 GLY A CA 1
ATOM 775 C C . GLY A 1 100 ? -0.139 -0.133 4.220 1.00 92.69 100 GLY A C 1
ATOM 776 O O . GLY A 1 100 ? -0.491 1.013 4.537 1.00 92.69 100 GLY A O 1
ATOM 777 N N . GLY A 1 101 ? 1.123 -0.385 3.866 1.00 91.19 101 GLY A N 1
ATOM 778 C CA . GLY A 1 101 ? 2.176 0.613 3.770 1.00 91.19 101 GLY A CA 1
ATOM 779 C C . GLY A 1 101 ? 2.388 1.361 5.083 1.00 91.19 101 GLY A C 1
ATOM 780 O O . GLY A 1 101 ? 2.774 0.798 6.107 1.00 91.19 101 GLY A O 1
ATOM 781 N N . THR A 1 102 ? 2.128 2.669 5.070 1.00 90.94 102 THR A N 1
ATOM 782 C CA . THR A 1 102 ? 2.286 3.540 6.246 1.00 90.94 102 THR A CA 1
ATOM 783 C C . THR A 1 102 ? 1.141 3.431 7.250 1.00 90.94 102 THR A C 1
ATOM 785 O O . THR A 1 102 ? 1.225 4.050 8.306 1.00 90.94 102 THR A O 1
ATOM 788 N N . GLY A 1 103 ? 0.078 2.672 6.957 1.00 94.12 103 GLY A N 1
ATOM 789 C CA . GLY A 1 103 ? -1.092 2.526 7.832 1.00 94.12 103 GLY A CA 1
ATOM 790 C C . GLY A 1 103 ? -2.126 3.645 7.686 1.00 94.12 103 GLY A C 1
ATOM 791 O O . GLY A 1 103 ? -3.037 3.760 8.508 1.00 94.12 103 GLY A O 1
ATOM 792 N N . LEU A 1 104 ? -2.022 4.471 6.638 1.00 92.94 104 LEU A N 1
ATOM 793 C CA . LEU A 1 104 ? -2.967 5.564 6.387 1.00 92.94 104 LEU A CA 1
ATOM 794 C C . LEU A 1 104 ? -4.410 5.072 6.213 1.00 92.94 104 LEU A C 1
ATOM 796 O O . LEU A 1 104 ? -5.325 5.722 6.714 1.00 92.94 104 LEU A O 1
ATOM 800 N N . ASN A 1 105 ? -4.630 3.921 5.570 1.00 94.56 105 ASN A N 1
ATOM 801 C CA . ASN A 1 105 ? -5.978 3.368 5.418 1.00 94.56 105 ASN A CA 1
ATOM 802 C C . ASN A 1 105 ? -6.574 2.995 6.780 1.00 94.56 105 ASN A C 1
ATOM 804 O O . ASN A 1 105 ? -7.693 3.406 7.080 1.00 94.56 105 ASN A O 1
ATOM 808 N N . CYS A 1 106 ? -5.811 2.296 7.629 1.00 96.25 106 CYS A N 1
ATOM 809 C CA . CYS A 1 106 ? -6.200 2.001 9.010 1.00 96.25 106 CYS A CA 1
ATOM 810 C C . CYS A 1 106 ? -6.585 3.277 9.771 1.00 96.25 106 CYS A C 1
ATOM 812 O O . CYS A 1 106 ? -7.622 3.312 10.432 1.00 96.25 106 CYS A O 1
ATOM 814 N N . SER A 1 107 ? -5.797 4.349 9.633 1.00 95.62 107 SER A N 1
ATOM 815 C CA . SER A 1 107 ? -6.093 5.644 10.259 1.00 95.62 107 SER A CA 1
ATOM 816 C C . SER A 1 107 ? -7.409 6.244 9.756 1.00 95.62 107 SER A C 1
ATOM 818 O O . SER A 1 107 ? -8.257 6.639 10.558 1.00 95.62 107 SER A O 1
ATOM 820 N N . MET A 1 108 ? -7.626 6.248 8.438 1.00 95.50 108 MET A N 1
ATOM 821 C CA . MET A 1 108 ? -8.857 6.760 7.831 1.00 95.50 108 MET A CA 1
ATOM 822 C C . MET A 1 108 ? -10.089 5.945 8.241 1.00 95.50 108 MET A C 1
ATOM 824 O O . MET A 1 108 ? -11.133 6.524 8.535 1.00 95.50 108 MET A O 1
ATOM 828 N N . ILE A 1 109 ? -9.974 4.616 8.290 1.00 96.50 109 ILE A N 1
ATOM 829 C CA . ILE A 1 109 ? -11.064 3.727 8.704 1.00 96.50 109 ILE A CA 1
ATOM 830 C C . ILE A 1 109 ? -11.409 3.966 10.172 1.00 96.50 109 ILE A C 1
ATOM 832 O O . ILE A 1 109 ? -12.575 4.192 10.486 1.00 96.50 109 I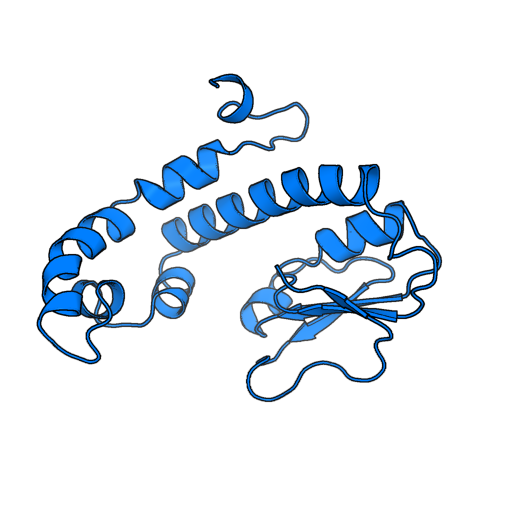LE A O 1
ATOM 836 N N . LYS A 1 110 ? -10.414 4.013 11.065 1.00 95.94 110 LYS A N 1
ATOM 837 C CA . LYS A 1 110 ? -10.632 4.296 12.493 1.00 95.94 110 LYS A CA 1
ATOM 838 C C . LYS A 1 110 ? -11.238 5.674 12.748 1.00 95.94 110 LYS A C 1
ATOM 840 O O . LYS A 1 110 ? -12.013 5.821 13.687 1.00 95.94 110 LYS A O 1
ATOM 845 N N . ALA A 1 111 ? -10.916 6.676 11.929 1.00 95.44 111 ALA A N 1
ATOM 846 C CA . ALA A 1 111 ? -11.517 8.004 12.054 1.00 95.44 111 ALA A CA 1
ATOM 847 C C . ALA A 1 111 ? -13.044 7.981 11.840 1.00 95.44 111 ALA A C 1
ATOM 849 O O . ALA A 1 111 ? -13.755 8.789 12.433 1.00 95.44 111 ALA A O 1
ATOM 850 N N . VAL A 1 112 ? -13.549 7.046 11.026 1.00 96.75 112 VAL A N 1
ATOM 851 C CA . VAL A 1 112 ? -14.989 6.837 10.788 1.00 96.75 112 VAL A CA 1
ATOM 852 C C . VAL A 1 112 ? -15.579 5.798 11.748 1.00 96.75 112 VAL A C 1
ATOM 854 O O . VAL A 1 112 ? -16.713 5.951 12.199 1.00 96.75 112 VAL A O 1
ATOM 857 N N . TYR A 1 113 ? -14.801 4.775 12.104 1.00 96.81 113 TYR A N 1
ATOM 858 C CA . TYR A 1 113 ? -15.198 3.656 12.958 1.00 96.81 113 TYR A CA 1
ATOM 859 C C . TYR A 1 113 ? -14.241 3.516 14.157 1.00 96.81 113 TYR A C 1
ATOM 861 O O . TYR A 1 113 ? -13.389 2.624 14.175 1.00 96.81 113 TYR A O 1
ATOM 869 N N . PRO A 1 114 ? -14.369 4.367 15.197 1.00 96.25 114 PRO A N 1
ATOM 870 C CA . PRO A 1 114 ? -13.405 4.412 16.304 1.00 96.25 114 PRO A CA 1
ATOM 871 C C . PRO A 1 114 ? -13.330 3.131 17.142 1.00 96.25 114 PRO A C 1
ATOM 873 O O . PRO A 1 114 ? -12.366 2.939 17.879 1.00 96.25 114 PRO A O 1
ATOM 876 N N . HIS A 1 115 ? -14.344 2.268 17.042 1.00 96.00 115 HIS A N 1
ATOM 877 C CA . HIS A 1 115 ? -14.407 0.987 17.743 1.00 96.00 115 HIS A CA 1
ATOM 878 C C . HIS A 1 115 ? -13.485 -0.085 17.139 1.00 96.00 115 HIS A C 1
ATOM 880 O O . HIS A 1 115 ? -13.223 -1.083 17.804 1.00 96.00 115 HIS A O 1
ATOM 886 N N . ILE A 1 116 ? -12.998 0.106 15.907 1.00 97.06 116 ILE A N 1
ATOM 887 C CA . ILE A 1 116 ? -12.127 -0.855 15.224 1.00 97.06 116 ILE A CA 1
ATOM 888 C C . ILE A 1 116 ? -10.715 -0.784 15.809 1.00 97.06 116 ILE A C 1
ATOM 890 O O . ILE A 1 116 ? -10.070 0.268 15.784 1.00 97.06 116 ILE A O 1
ATOM 894 N N . SER A 1 117 ? -10.192 -1.918 16.261 1.00 95.94 117 SER A N 1
ATOM 895 C CA . SER A 1 117 ? -8.755 -2.156 16.415 1.00 95.94 117 SER A CA 1
ATOM 896 C C . SER A 1 117 ? -8.158 -2.460 15.043 1.00 95.94 117 SER A C 1
ATOM 898 O O . SER A 1 117 ? -8.704 -3.271 14.300 1.00 95.94 117 SER A O 1
ATOM 900 N N . ALA A 1 118 ? -7.062 -1.798 14.676 1.00 97.31 118 ALA A N 1
ATOM 901 C CA . ALA A 1 118 ? -6.486 -1.933 13.341 1.00 97.31 118 ALA A CA 1
ATOM 902 C C . ALA A 1 118 ? -5.039 -2.413 13.412 1.00 97.31 118 ALA A C 1
ATOM 904 O O . ALA A 1 118 ? -4.237 -1.868 14.171 1.00 97.31 118 ALA A O 1
ATOM 905 N N . ILE A 1 119 ? -4.719 -3.391 12.574 1.00 97.69 119 ILE A N 1
ATOM 906 C CA . ILE A 1 119 ? -3.389 -3.949 12.380 1.00 97.69 119 ILE A CA 1
ATOM 907 C C . ILE A 1 119 ? -2.955 -3.579 10.961 1.00 97.69 119 ILE A C 1
ATOM 909 O O . ILE A 1 119 ? -3.575 -4.002 9.990 1.00 97.69 119 ILE A O 1
ATOM 913 N N . ASN A 1 120 ? -1.909 -2.770 10.832 1.00 97.44 120 ASN A N 1
ATOM 914 C CA . ASN A 1 120 ? -1.239 -2.509 9.563 1.00 97.44 120 ASN A CA 1
ATOM 915 C C . ASN A 1 120 ? -0.105 -3.525 9.370 1.00 97.44 120 ASN A C 1
ATOM 917 O O . ASN A 1 120 ? 0.808 -3.595 10.199 1.00 97.44 120 ASN A O 1
ATOM 921 N N . PHE A 1 121 ? -0.143 -4.277 8.274 1.00 97.06 121 PHE A N 1
ATOM 922 C CA . PHE A 1 121 ? 0.851 -5.285 7.935 1.00 97.06 121 PHE A CA 1
ATOM 923 C C . PHE A 1 121 ? 1.494 -5.000 6.576 1.00 97.06 121 PHE A C 1
ATOM 925 O O . PHE A 1 121 ? 0.806 -4.875 5.567 1.00 97.06 121 PHE A O 1
ATOM 932 N N . ASP A 1 122 ? 2.823 -4.934 6.540 1.00 93.81 122 ASP A N 1
ATOM 933 C CA . ASP A 1 122 ? 3.600 -4.737 5.311 1.00 93.81 122 ASP A CA 1
ATOM 934 C C . ASP A 1 122 ? 5.015 -5.324 5.476 1.00 93.81 122 ASP A C 1
ATOM 936 O O . ASP A 1 122 ? 5.366 -5.867 6.526 1.00 93.81 122 ASP A O 1
ATOM 940 N N . MET A 1 123 ? 5.864 -5.201 4.459 1.00 91.38 123 MET A N 1
ATOM 941 C CA . MET A 1 123 ? 7.270 -5.579 4.529 1.00 91.38 123 MET A CA 1
ATOM 942 C C . MET A 1 123 ? 7.988 -4.842 5.665 1.00 91.38 123 MET A C 1
ATOM 944 O O . MET A 1 123 ? 7.799 -3.643 5.882 1.00 91.38 123 MET A O 1
ATOM 948 N N . SER A 1 124 ? 8.894 -5.532 6.360 1.00 91.12 124 SER A N 1
ATOM 949 C CA . SER A 1 124 ? 9.574 -4.991 7.547 1.00 91.12 124 SER A CA 1
ATOM 950 C C . SER A 1 124 ? 10.282 -3.654 7.301 1.00 91.12 124 SER A C 1
ATOM 952 O O . SER A 1 124 ? 10.246 -2.772 8.155 1.00 91.12 124 SER A O 1
ATOM 954 N N . PHE A 1 125 ? 10.884 -3.457 6.123 1.00 84.19 125 PHE A N 1
ATOM 955 C CA . PHE A 1 125 ? 11.549 -2.195 5.779 1.00 84.19 125 PHE A CA 1
ATOM 956 C C . PHE A 1 125 ? 10.574 -1.046 5.466 1.00 84.19 125 PHE A C 1
ATOM 958 O O . PHE A 1 125 ? 10.970 0.120 5.531 1.00 84.19 125 PHE A O 1
ATOM 965 N N . VAL A 1 126 ? 9.324 -1.356 5.108 1.00 86.81 126 VAL A N 1
ATOM 966 C CA . VAL A 1 126 ? 8.245 -0.375 4.927 1.00 86.81 126 VAL A CA 1
ATOM 967 C C . VAL A 1 126 ? 7.718 0.039 6.296 1.00 86.81 126 VAL A C 1
ATOM 969 O O . VAL A 1 126 ? 7.698 1.229 6.607 1.00 86.81 126 VAL A O 1
ATOM 972 N N . ILE A 1 127 ? 7.400 -0.939 7.150 1.00 92.56 127 ILE A N 1
ATOM 973 C CA . ILE A 1 127 ? 6.929 -0.705 8.521 1.00 92.56 127 ILE A CA 1
ATOM 974 C C . ILE A 1 127 ? 7.952 0.067 9.357 1.00 92.56 127 ILE A C 1
ATOM 976 O O . ILE A 1 127 ? 7.573 0.978 10.085 1.00 92.56 127 ILE A O 1
ATOM 980 N N . ALA A 1 128 ? 9.251 -0.203 9.198 1.00 90.38 128 ALA A N 1
ATOM 981 C CA . ALA A 1 128 ? 10.309 0.543 9.885 1.00 90.38 128 ALA A CA 1
ATOM 982 C C . ALA A 1 128 ? 10.306 2.058 9.583 1.00 90.38 128 ALA A C 1
ATOM 984 O O . ALA A 1 128 ? 10.885 2.835 10.340 1.00 90.38 128 ALA A O 1
ATOM 985 N N . LYS A 1 129 ? 9.675 2.482 8.479 1.00 87.06 129 LYS A N 1
ATOM 986 C CA . LYS A 1 129 ? 9.527 3.891 8.080 1.00 87.06 129 LYS A CA 1
ATOM 987 C C . LYS A 1 129 ? 8.140 4.458 8.400 1.00 87.06 129 LYS A C 1
ATOM 989 O O . LYS A 1 129 ? 7.919 5.650 8.188 1.00 87.06 129 LYS A O 1
ATOM 994 N N . ALA A 1 130 ? 7.201 3.632 8.863 1.00 89.00 130 ALA A N 1
ATOM 995 C CA . ALA A 1 130 ? 5.866 4.083 9.222 1.00 89.00 130 ALA A CA 1
ATOM 996 C C . ALA A 1 130 ? 5.918 4.915 10.511 1.00 89.00 130 ALA A C 1
ATOM 998 O O . ALA A 1 130 ? 6.611 4.575 11.471 1.00 89.00 130 ALA A O 1
ATOM 999 N N . ALA A 1 131 ? 5.185 6.027 10.531 1.00 90.94 131 ALA A N 1
ATOM 1000 C CA . ALA A 1 131 ? 5.015 6.801 11.752 1.00 90.94 131 ALA A CA 1
ATOM 1001 C C . ALA A 1 131 ? 4.196 5.992 12.764 1.00 90.94 131 ALA A C 1
ATOM 1003 O O . ALA A 1 131 ? 3.257 5.300 12.381 1.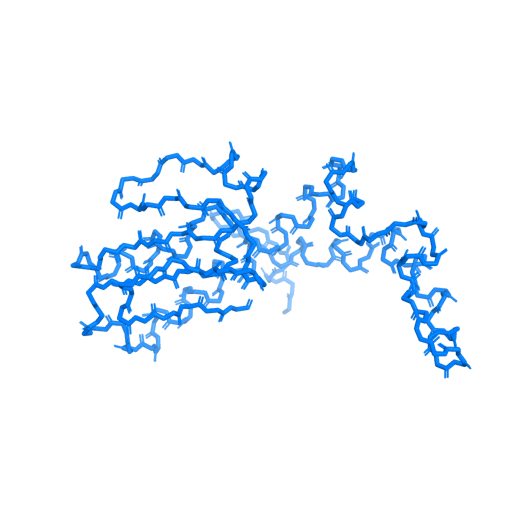00 90.94 131 ALA A O 1
ATOM 1004 N N . ASN A 1 132 ? 4.508 6.125 14.053 1.00 91.38 132 ASN A N 1
ATOM 1005 C CA . ASN A 1 132 ? 3.672 5.540 15.095 1.00 91.38 132 ASN A CA 1
ATOM 1006 C C . ASN A 1 132 ? 2.298 6.231 15.101 1.00 91.38 132 ASN A C 1
ATOM 1008 O O . ASN A 1 132 ? 2.220 7.447 15.302 1.00 91.38 132 ASN A O 1
ATOM 1012 N N . MET A 1 133 ? 1.228 5.467 14.886 1.00 91.19 133 MET A N 1
ATOM 1013 C CA . MET A 1 133 ? -0.140 5.976 14.843 1.00 91.19 133 MET A CA 1
ATOM 1014 C C . MET A 1 133 ? -0.951 5.431 16.028 1.00 91.19 133 MET A C 1
ATOM 1016 O O . MET A 1 133 ? -1.106 4.216 16.155 1.00 91.19 133 MET A O 1
ATOM 1020 N N . PRO A 1 134 ? -1.508 6.295 16.899 1.00 88.19 134 PRO A N 1
ATOM 1021 C CA . PRO A 1 134 ? -2.280 5.845 18.053 1.00 88.19 134 PRO A CA 1
ATOM 1022 C C . PRO A 1 134 ? -3.433 4.903 17.676 1.00 88.19 134 PRO A C 1
ATOM 1024 O O . PRO A 1 134 ? -4.276 5.225 16.838 1.00 88.19 134 PRO A O 1
ATOM 1027 N N . GLY A 1 135 ? -3.486 3.743 18.335 1.00 88.31 135 GLY A N 1
ATOM 1028 C CA . GLY A 1 135 ? -4.529 2.738 18.121 1.00 88.31 135 GLY A CA 1
ATOM 1029 C C . GLY A 1 135 ? -4.385 1.919 16.834 1.00 88.31 135 GLY A C 1
ATOM 1030 O O . GLY A 1 135 ? -5.359 1.271 16.443 1.00 88.31 135 GLY A O 1
ATOM 1031 N N . ILE A 1 136 ? -3.219 1.966 16.182 1.00 96.06 136 ILE A N 1
ATOM 1032 C CA . ILE A 1 136 ? -2.857 1.121 15.042 1.00 96.06 136 ILE A CA 1
ATOM 1033 C C . ILE A 1 136 ? -1.610 0.322 15.416 1.00 96.06 136 ILE A C 1
ATOM 1035 O O . ILE A 1 136 ? -0.598 0.890 15.826 1.00 96.06 136 ILE A O 1
ATOM 1039 N N . GLU A 1 137 ? -1.683 -0.995 15.271 1.00 96.31 137 GLU A N 1
ATOM 1040 C CA . GLU A 1 137 ? -0.553 -1.894 15.492 1.00 96.31 137 GLU A CA 1
ATOM 1041 C C . GLU A 1 137 ? 0.172 -2.140 14.169 1.00 96.31 137 GLU A C 1
ATOM 1043 O O . GLU A 1 137 ? -0.454 -2.457 13.162 1.00 96.31 137 GLU A O 1
ATOM 1048 N N . HIS A 1 138 ? 1.494 -1.980 14.152 1.00 97.06 138 HIS A N 1
ATOM 1049 C CA . HIS A 1 138 ? 2.306 -2.147 12.949 1.00 97.06 138 HIS A CA 1
ATOM 1050 C C . HIS A 1 138 ? 3.094 -3.456 13.004 1.00 97.06 138 HIS A C 1
ATOM 1052 O O . HIS A 1 138 ? 3.892 -3.663 13.918 1.00 97.06 138 HIS A O 1
ATOM 1058 N N . HIS A 1 139 ? 2.915 -4.314 12.000 1.00 96.50 139 HIS A N 1
ATOM 1059 C CA . HIS A 1 139 ? 3.565 -5.620 11.911 1.00 96.50 139 HIS A CA 1
ATOM 1060 C C . HIS A 1 139 ? 4.343 -5.751 10.601 1.00 96.50 139 HIS A C 1
ATOM 1062 O O . HIS A 1 139 ? 3.780 -5.642 9.516 1.00 96.50 139 HIS A O 1
ATOM 1068 N N . GLY A 1 140 ? 5.651 -5.988 10.711 1.00 95.12 140 GLY A N 1
ATOM 1069 C CA . GLY A 1 140 ? 6.525 -6.258 9.571 1.00 95.12 140 GLY A CA 1
ATOM 1070 C C . GLY A 1 140 ? 6.586 -7.748 9.244 1.00 95.12 140 GLY A C 1
ATOM 1071 O O . GLY A 1 140 ? 6.780 -8.556 10.152 1.00 95.12 140 GLY A O 1
ATOM 1072 N N . GLY A 1 141 ? 6.469 -8.120 7.971 1.00 94.50 141 GLY A N 1
ATOM 1073 C CA . GLY A 1 141 ? 6.635 -9.507 7.535 1.00 94.50 141 GLY A CA 1
ATOM 1074 C C . GLY A 1 141 ? 6.409 -9.716 6.041 1.00 94.50 141 GLY A C 1
ATOM 1075 O O . GLY A 1 141 ? 6.371 -8.768 5.260 1.00 94.50 141 GLY A O 1
ATOM 1076 N N . SER A 1 142 ? 6.271 -10.980 5.645 1.00 92.69 142 SER A N 1
ATOM 1077 C CA . SER A 1 142 ? 5.929 -11.380 4.279 1.00 92.69 142 SER A CA 1
ATOM 1078 C C . SER A 1 142 ? 4.546 -12.021 4.260 1.00 92.69 142 SER A C 1
ATOM 1080 O O . SER A 1 142 ? 4.350 -13.070 4.873 1.00 92.69 142 SER A O 1
ATOM 1082 N N . MET A 1 143 ? 3.602 -11.440 3.510 1.00 93.88 143 MET A N 1
ATOM 1083 C CA . MET A 1 143 ? 2.249 -12.005 3.366 1.00 93.88 143 MET A CA 1
ATOM 1084 C C . MET A 1 143 ? 2.236 -13.387 2.699 1.00 93.88 143 MET A C 1
ATOM 1086 O O . MET A 1 143 ? 1.263 -14.122 2.832 1.00 93.88 143 MET A O 1
ATOM 1090 N N . PHE A 1 144 ? 3.312 -13.741 1.989 1.00 92.12 144 PHE A N 1
ATOM 1091 C CA . PHE A 1 144 ? 3.481 -15.056 1.370 1.00 92.12 144 PHE A CA 1
ATOM 1092 C C . PHE A 1 144 ? 3.863 -16.144 2.382 1.00 92.12 144 PHE A C 1
ATOM 1094 O O . PHE A 1 144 ? 3.725 -17.326 2.082 1.00 92.12 144 PHE A O 1
ATOM 1101 N N . GLU A 1 145 ? 4.339 -15.755 3.566 1.00 95.44 145 GLU A N 1
ATOM 1102 C CA . GLU A 1 145 ? 4.653 -16.674 4.662 1.00 95.44 145 GLU A CA 1
ATOM 1103 C C . GLU A 1 145 ? 3.505 -16.723 5.667 1.00 95.44 145 GLU A C 1
ATOM 1105 O O . GLU A 1 145 ? 2.981 -17.790 5.981 1.00 95.44 145 GLU A O 1
ATOM 1110 N N . SER A 1 146 ? 3.110 -15.558 6.185 1.00 94.81 146 SER A N 1
ATOM 1111 C CA . SER A 1 146 ? 2.004 -15.433 7.129 1.00 94.81 146 SER A CA 1
ATOM 1112 C C . SER A 1 146 ? 1.489 -13.998 7.199 1.00 94.81 146 SER A C 1
ATOM 1114 O O . SER A 1 146 ? 2.198 -13.042 6.890 1.00 94.81 146 SER A O 1
ATOM 1116 N N . ILE A 1 147 ? 0.244 -13.856 7.643 1.00 95.75 147 ILE A N 1
ATOM 1117 C CA . ILE A 1 147 ? -0.370 -12.573 7.995 1.00 95.75 147 ILE A CA 1
ATOM 1118 C C . ILE A 1 147 ? -0.800 -12.606 9.470 1.00 95.75 147 ILE A C 1
ATOM 1120 O O . ILE A 1 147 ? -1.005 -13.700 10.010 1.00 95.75 147 ILE A O 1
ATOM 1124 N N . PRO A 1 148 ? -0.947 -11.448 10.143 1.00 94.94 148 PRO A N 1
ATOM 1125 C CA . PRO A 1 148 ? -1.438 -11.392 11.515 1.00 94.94 148 PRO A CA 1
ATOM 1126 C C . PRO A 1 148 ? -2.762 -12.145 11.686 1.00 94.94 148 PRO A C 1
ATOM 1128 O O . PRO A 1 148 ? -3.690 -11.998 10.890 1.00 94.94 148 PRO A O 1
ATOM 1131 N N . THR A 1 149 ? -2.838 -12.966 12.732 1.00 90.06 149 THR A N 1
ATOM 1132 C CA . THR A 1 149 ? -4.037 -13.746 13.068 1.00 90.06 149 THR A CA 1
ATOM 1133 C C . THR A 1 149 ? -4.925 -12.980 14.051 1.00 90.06 149 THR A C 1
ATOM 1135 O O . THR A 1 149 ? -4.469 -12.051 14.713 1.00 90.06 149 THR A O 1
ATOM 1138 N N . GLY A 1 150 ? -6.205 -13.355 14.145 1.00 83.88 150 GLY A N 1
ATOM 1139 C CA . GLY A 1 150 ? -7.158 -12.717 15.065 1.00 83.88 150 GLY A CA 1
ATOM 1140 C C . GLY A 1 150 ? -7.888 -11.491 14.505 1.00 83.88 150 GLY A C 1
ATOM 1141 O O . GLY A 1 150 ? -8.607 -10.833 15.251 1.00 83.88 150 GLY A O 1
ATOM 1142 N N . GLY A 1 151 ? -7.728 -11.195 13.212 1.00 89.00 151 GLY A N 1
ATOM 1143 C CA . GLY A 1 151 ? -8.575 -10.242 12.493 1.00 89.00 151 GLY A CA 1
ATOM 1144 C C . GLY A 1 151 ? -9.954 -10.817 12.167 1.00 89.00 151 GLY A C 1
ATOM 1145 O O . GLY A 1 151 ? -10.056 -11.974 11.762 1.00 89.00 151 GLY A O 1
ATOM 1146 N N . ASP A 1 152 ? -10.998 -9.996 12.282 1.00 93.88 152 ASP A N 1
ATOM 1147 C CA . ASP A 1 152 ? -12.350 -10.317 11.798 1.00 93.88 152 ASP A CA 1
ATOM 1148 C C . ASP A 1 152 ? -12.495 -10.031 10.297 1.00 93.88 152 ASP A C 1
ATOM 1150 O O . ASP A 1 152 ? -13.344 -10.608 9.619 1.00 93.88 152 ASP A O 1
ATOM 1154 N N . ALA A 1 153 ? -11.674 -9.114 9.778 1.00 96.88 153 ALA A N 1
ATOM 1155 C CA . ALA A 1 153 ? -11.660 -8.723 8.378 1.00 96.88 153 ALA A CA 1
ATOM 1156 C C . ALA A 1 153 ? -10.236 -8.435 7.897 1.00 96.88 153 ALA A C 1
ATOM 1158 O O . ALA A 1 153 ? -9.399 -7.920 8.643 1.00 96.88 153 ALA A O 1
ATOM 1159 N N . ILE A 1 154 ? -9.996 -8.727 6.619 1.00 97.06 154 ILE A N 1
ATOM 1160 C CA . ILE A 1 154 ? -8.764 -8.385 5.909 1.00 97.06 154 ILE A CA 1
ATOM 1161 C C . ILE A 1 154 ? -9.103 -7.339 4.849 1.00 97.06 154 ILE A C 1
ATOM 1163 O O . ILE A 1 154 ? -10.003 -7.544 4.032 1.00 97.06 154 ILE A O 1
ATOM 1167 N N . LEU A 1 155 ? -8.370 -6.230 4.860 1.00 95.75 155 LEU A N 1
ATOM 1168 C CA . LEU A 1 155 ? -8.315 -5.280 3.759 1.00 95.75 155 LEU A CA 1
ATOM 1169 C C . LEU A 1 155 ? -7.111 -5.628 2.877 1.00 95.75 155 LEU A C 1
ATOM 1171 O O . LEU A 1 155 ? -6.002 -5.817 3.372 1.00 95.75 155 LEU A O 1
ATOM 1175 N N . LEU A 1 156 ? -7.359 -5.721 1.573 1.00 92.69 156 LEU A N 1
ATOM 1176 C CA . LEU A 1 156 ? -6.351 -5.914 0.535 1.00 92.69 156 LEU A CA 1
ATOM 1177 C C . LEU A 1 156 ? -6.729 -5.027 -0.658 1.00 92.69 156 LEU A C 1
ATOM 1179 O O . LEU A 1 156 ? -7.908 -4.974 -1.024 1.00 92.69 156 LEU A O 1
ATOM 1183 N N . LYS A 1 157 ? -5.759 -4.320 -1.248 1.00 76.12 157 LYS A N 1
ATOM 1184 C CA . LYS A 1 157 ? -5.979 -3.395 -2.371 1.00 76.12 157 LYS A CA 1
ATOM 1185 C C . LYS A 1 157 ? -4.887 -3.490 -3.425 1.00 76.12 157 LYS A C 1
ATOM 1187 O O . LYS A 1 157 ? -3.710 -3.607 -3.031 1.00 76.12 157 LYS A O 1
#